Protein AF-A0A930PFD3-F1 (afdb_monomer_lite)

Structure (mmCIF, N/CA/C/O backbone):
data_AF-A0A930PFD3-F1
#
_entry.id   AF-A0A930PFD3-F1
#
loop_
_atom_site.group_PDB
_atom_site.id
_atom_site.type_symbol
_atom_site.label_atom_id
_atom_site.label_alt_id
_atom_site.label_comp_id
_atom_site.label_asym_id
_atom_site.label_entity_id
_atom_site.label_seq_id
_atom_site.pdbx_PDB_ins_code
_atom_site.Cartn_x
_atom_site.Cartn_y
_atom_site.Cartn_z
_atom_site.occupancy
_atom_site.B_iso_or_equiv
_atom_site.auth_seq_id
_atom_site.auth_comp_id
_atom_site.auth_asym_id
_atom_site.auth_atom_id
_atom_site.pdbx_PDB_model_num
ATOM 1 N N . ARG A 1 1 ? 18.994 -12.536 -0.254 1.00 56.03 1 ARG A N 1
ATOM 2 C CA . ARG A 1 1 ? 18.128 -11.451 -0.771 1.00 56.03 1 ARG A CA 1
ATOM 3 C C . ARG A 1 1 ? 16.702 -11.875 -0.467 1.00 56.03 1 ARG A C 1
ATOM 5 O O . ARG A 1 1 ? 16.389 -13.022 -0.749 1.00 56.03 1 ARG A O 1
ATOM 12 N N . ILE A 1 2 ? 15.925 -11.041 0.219 1.00 67.19 2 ILE A N 1
ATOM 13 C CA . ILE A 1 2 ? 14.511 -11.317 0.509 1.00 67.19 2 ILE A CA 1
ATOM 14 C C . ILE A 1 2 ? 13.720 -10.747 -0.670 1.00 67.19 2 ILE A C 1
ATOM 16 O O . ILE A 1 2 ? 14.022 -9.633 -1.100 1.00 67.19 2 ILE A O 1
ATOM 20 N N . ASN A 1 3 ? 12.799 -11.529 -1.232 1.00 76.75 3 ASN A N 1
ATOM 21 C CA . ASN A 1 3 ? 11.964 -11.080 -2.346 1.00 76.75 3 ASN A CA 1
ATOM 22 C C . ASN A 1 3 ? 10.972 -10.012 -1.868 1.00 76.75 3 ASN A C 1
ATOM 24 O O . ASN A 1 3 ? 10.605 -9.980 -0.691 1.00 76.75 3 ASN A O 1
ATOM 28 N N . ARG A 1 4 ? 10.551 -9.131 -2.779 1.00 86.31 4 ARG A N 1
ATOM 29 C CA . ARG A 1 4 ? 9.484 -8.167 -2.493 1.00 86.31 4 ARG A CA 1
ATOM 30 C C . ARG A 1 4 ? 8.173 -8.928 -2.260 1.00 86.31 4 ARG A C 1
ATOM 32 O O . ARG A 1 4 ? 7.917 -9.865 -3.015 1.00 86.31 4 ARG A O 1
ATOM 39 N N . PRO A 1 5 ? 7.389 -8.557 -1.234 1.00 91.62 5 PRO A N 1
ATOM 40 C CA . PRO A 1 5 ? 6.161 -9.259 -0.899 1.00 91.62 5 PRO A CA 1
ATOM 41 C C . PRO A 1 5 ? 5.143 -9.141 -2.030 1.00 91.62 5 PRO A C 1
ATOM 43 O O . PRO A 1 5 ? 4.918 -8.047 -2.564 1.00 91.62 5 PRO A O 1
ATOM 46 N N . ASP A 1 6 ? 4.506 -10.256 -2.366 1.00 92.81 6 ASP A N 1
ATOM 47 C CA . ASP A 1 6 ? 3.288 -10.236 -3.166 1.00 92.81 6 ASP A CA 1
ATOM 48 C C . ASP A 1 6 ? 2.069 -9.819 -2.313 1.00 92.81 6 ASP A C 1
ATOM 50 O O . ASP A 1 6 ? 2.193 -9.446 -1.144 1.00 92.81 6 ASP A O 1
ATOM 54 N N . ALA A 1 7 ? 0.870 -9.822 -2.899 1.00 94.69 7 ALA A N 1
ATOM 55 C CA . ALA A 1 7 ? -0.344 -9.441 -2.178 1.00 94.69 7 ALA A CA 1
ATOM 56 C C . ALA A 1 7 ? -0.661 -10.372 -0.986 1.00 94.69 7 ALA A C 1
ATOM 58 O O . ALA A 1 7 ? -1.170 -9.892 0.025 1.00 94.69 7 ALA A O 1
ATOM 59 N N . SER A 1 8 ? -0.350 -11.670 -1.086 1.00 95.44 8 SER A N 1
ATOM 60 C CA . SER A 1 8 ? -0.544 -12.636 0.002 1.00 95.44 8 SER A CA 1
ATOM 61 C C . SER A 1 8 ? 0.463 -12.389 1.120 1.00 95.44 8 SER A C 1
ATOM 63 O O . SER A 1 8 ? 0.071 -12.251 2.278 1.00 95.44 8 SER A O 1
ATOM 65 N N . ASP A 1 9 ? 1.741 -12.229 0.767 1.00 95.62 9 ASP A N 1
ATOM 66 C CA . ASP A 1 9 ? 2.796 -11.872 1.719 1.00 95.62 9 ASP A CA 1
ATOM 67 C C . ASP A 1 9 ? 2.458 -10.554 2.436 1.00 95.62 9 ASP A C 1
ATOM 69 O O . ASP A 1 9 ? 2.631 -10.416 3.646 1.00 95.62 9 ASP A O 1
ATOM 73 N N . ALA A 1 10 ? 1.937 -9.564 1.705 1.00 96.94 10 ALA A N 1
ATOM 74 C CA . ALA A 1 10 ? 1.524 -8.291 2.278 1.00 96.94 10 ALA A CA 1
ATOM 75 C C . ALA A 1 10 ? 0.361 -8.447 3.265 1.00 96.94 10 ALA A C 1
ATOM 77 O O . ALA A 1 10 ? 0.392 -7.810 4.317 1.00 96.94 10 ALA A O 1
ATOM 78 N N . THR A 1 11 ? -0.636 -9.291 2.968 1.00 97.56 11 THR A N 1
ATOM 79 C CA . THR A 1 11 ? -1.717 -9.619 3.913 1.00 97.56 11 THR A CA 1
ATOM 80 C C . THR A 1 11 ? -1.155 -10.168 5.223 1.00 97.56 11 THR A C 1
ATOM 82 O O . THR A 1 11 ? -1.539 -9.687 6.291 1.00 97.56 11 THR A O 1
ATOM 85 N N . GLU A 1 12 ? -0.209 -11.107 5.157 1.00 96.81 12 GLU A N 1
ATOM 86 C CA . GLU A 1 12 ? 0.447 -11.657 6.349 1.00 96.81 12 GLU A CA 1
ATOM 87 C C . GLU A 1 12 ? 1.214 -10.576 7.121 1.00 96.81 12 GLU A C 1
ATOM 89 O O . GLU A 1 12 ? 1.058 -10.447 8.335 1.00 96.81 12 GLU A O 1
ATOM 94 N N . ILE A 1 13 ? 1.990 -9.741 6.420 1.00 96.69 13 ILE A N 1
ATOM 95 C CA . ILE A 1 13 ? 2.777 -8.667 7.040 1.00 96.69 13 ILE A CA 1
ATOM 96 C C . ILE A 1 13 ? 1.873 -7.625 7.708 1.00 96.69 13 ILE A C 1
ATOM 98 O O . ILE A 1 13 ? 2.186 -7.180 8.811 1.00 96.69 13 ILE A O 1
ATOM 102 N N . PHE A 1 14 ? 0.758 -7.230 7.088 1.00 97.75 14 PHE A N 1
ATOM 103 C CA . PHE A 1 14 ? -0.218 -6.335 7.718 1.00 97.75 14 PHE A CA 1
ATOM 104 C C . PHE A 1 14 ? -0.770 -6.936 9.018 1.00 97.75 14 PHE A C 1
ATOM 106 O O . PHE A 1 14 ? -0.865 -6.220 10.016 1.00 97.75 14 PHE A O 1
ATOM 113 N N . GLY A 1 15 ? -1.060 -8.241 9.032 1.00 96.31 15 GLY A N 1
ATOM 114 C CA . GLY A 1 15 ? -1.538 -8.963 10.216 1.00 96.31 15 GLY A CA 1
ATOM 115 C C . GLY A 1 15 ? -0.555 -8.967 11.393 1.00 96.31 15 GLY A C 1
ATOM 116 O O . GLY A 1 15 ? -0.979 -9.060 12.539 1.00 96.31 15 GLY A O 1
ATOM 117 N N . LEU A 1 16 ? 0.747 -8.776 11.147 1.00 95.62 16 LEU A N 1
ATOM 118 C CA . LEU A 1 16 ? 1.744 -8.617 12.217 1.00 95.62 16 LEU A CA 1
ATOM 119 C C . LEU A 1 16 ? 1.629 -7.278 12.965 1.00 95.62 16 LEU A C 1
ATOM 121 O O . LEU A 1 16 ? 2.183 -7.142 14.054 1.00 95.62 16 LEU A O 1
ATOM 125 N N . TYR A 1 17 ? 0.971 -6.275 12.373 1.00 95.31 17 TYR A N 1
ATOM 126 C CA . TYR A 1 17 ? 0.872 -4.919 12.929 1.00 95.31 17 TYR A CA 1
ATOM 127 C C . TYR A 1 17 ? -0.557 -4.472 13.247 1.00 95.31 17 TYR A C 1
ATOM 129 O O . TYR A 1 17 ? -0.718 -3.486 13.977 1.00 95.31 17 TYR A O 1
ATOM 137 N N . LEU A 1 18 ? -1.552 -5.131 12.646 1.00 93.31 18 LEU A N 1
ATOM 138 C CA . LEU A 1 18 ? -2.983 -4.900 12.811 1.00 93.31 18 LEU A CA 1
ATOM 139 C C . LEU A 1 18 ? -3.599 -6.071 13.589 1.00 93.31 18 LEU A C 1
ATOM 141 O O . LEU A 1 18 ? -4.191 -6.978 13.010 1.00 93.31 18 LEU A O 1
ATOM 145 N N . THR A 1 19 ? -3.389 -6.047 14.899 1.00 92.06 19 THR A N 1
ATOM 146 C CA . THR A 1 19 ? -3.772 -7.072 15.876 1.00 92.06 19 THR A CA 1
ATOM 147 C C . THR A 1 19 ? -5.077 -6.719 16.605 1.00 92.06 19 THR A C 1
ATOM 149 O O . THR A 1 19 ? -5.568 -5.593 16.512 1.00 92.06 19 THR A O 1
ATOM 152 N N . ASP A 1 20 ? -5.659 -7.693 17.307 1.00 84.81 20 ASP A N 1
ATOM 153 C CA . ASP A 1 20 ? -6.945 -7.596 18.021 1.00 84.81 20 ASP A CA 1
ATOM 154 C C . ASP A 1 20 ? -6.913 -6.696 19.271 1.00 84.81 20 ASP A C 1
ATOM 156 O O . ASP A 1 20 ? -7.960 -6.272 19.759 1.00 84.81 20 ASP A O 1
ATOM 160 N N . ASP A 1 21 ? -5.723 -6.359 19.766 1.00 87.19 21 ASP A N 1
ATOM 161 C CA . ASP A 1 21 ? -5.496 -5.396 20.846 1.00 87.19 21 ASP A CA 1
ATOM 162 C C . ASP A 1 21 ? -5.579 -3.929 20.387 1.00 87.19 21 ASP A C 1
ATOM 164 O O . ASP A 1 21 ? -5.603 -3.017 21.221 1.00 87.19 21 ASP A O 1
ATOM 168 N N . LEU A 1 22 ? -5.633 -3.671 19.075 1.00 88.94 22 LEU A N 1
ATOM 169 C CA . LEU A 1 22 ? -5.818 -2.319 18.561 1.00 88.94 22 LEU A CA 1
ATOM 170 C C . LEU A 1 22 ? -7.260 -1.847 18.753 1.00 88.94 22 LEU A C 1
ATOM 172 O O . LEU A 1 22 ? -8.197 -2.582 18.445 1.00 88.94 22 LEU A O 1
ATOM 176 N N . PRO A 1 23 ? -7.464 -0.585 19.172 1.00 92.88 23 PRO A N 1
ATOM 177 C CA . PRO A 1 23 ? -8.799 -0.015 19.255 1.00 92.88 23 PRO A CA 1
ATOM 178 C C . PRO A 1 23 ? -9.367 0.144 17.842 1.00 92.88 23 PRO A C 1
ATOM 180 O O . PRO A 1 23 ? -8.974 1.055 17.110 1.00 92.88 23 PRO A O 1
ATOM 183 N N . LEU A 1 24 ? -10.262 -0.765 17.456 1.00 93.81 24 LEU A N 1
ATOM 184 C CA . LEU A 1 24 ? -11.048 -0.691 16.228 1.00 93.81 24 LEU A CA 1
ATOM 185 C C . LEU A 1 24 ? -12.307 0.128 16.470 1.00 93.81 24 LEU A C 1
ATOM 187 O O . LEU A 1 24 ? -12.924 0.018 17.528 1.00 93.81 24 LEU A O 1
ATOM 191 N N . ASP A 1 25 ? -12.717 0.879 15.454 1.00 93.44 25 ASP A N 1
ATOM 192 C CA . ASP A 1 25 ? -13.975 1.607 15.519 1.00 93.44 25 ASP A CA 1
ATOM 193 C C . ASP A 1 25 ? -15.180 0.652 15.697 1.00 93.44 25 ASP A C 1
ATOM 195 O O . ASP A 1 25 ? -15.329 -0.304 14.921 1.00 93.44 25 ASP A O 1
ATOM 199 N N . PRO A 1 26 ? -16.072 0.887 16.681 1.00 91.81 26 PRO A N 1
ATOM 200 C CA . PRO A 1 26 ? -17.210 0.009 16.943 1.00 91.81 26 PRO A CA 1
ATOM 201 C C . PRO A 1 26 ? -18.169 -0.156 15.758 1.00 91.81 26 PRO A C 1
ATOM 203 O O . PRO A 1 26 ? -18.800 -1.208 15.635 1.00 91.81 26 PRO A O 1
ATOM 206 N N . HIS A 1 27 ? -18.290 0.839 14.872 1.00 91.69 27 HIS A N 1
ATOM 207 C CA . HIS A 1 27 ? -19.135 0.735 13.682 1.00 91.69 27 HIS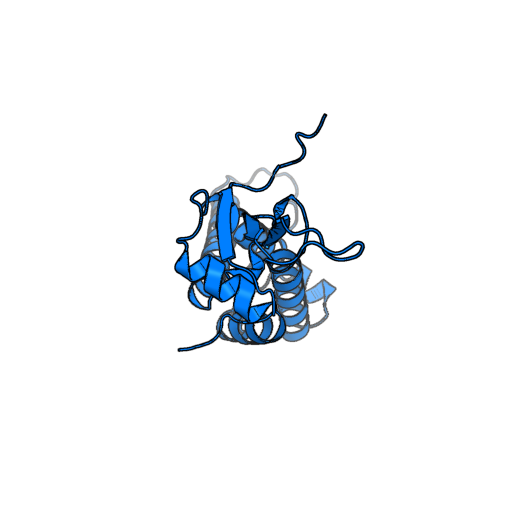 A CA 1
ATOM 208 C C . HIS A 1 27 ? -18.528 -0.193 12.629 1.00 91.69 27 HIS A C 1
ATOM 210 O O . HIS A 1 27 ? -19.264 -0.942 11.982 1.00 91.69 27 HIS A O 1
ATOM 216 N N . GLU A 1 28 ? -17.202 -0.195 12.482 1.00 93.88 28 GLU A N 1
ATOM 217 C CA . GLU A 1 28 ? -16.503 -1.166 11.633 1.00 93.88 28 GLU A CA 1
ATOM 218 C C . GLU A 1 28 ? -16.688 -2.584 12.194 1.00 93.88 28 GLU A C 1
ATOM 220 O O . GLU A 1 28 ? -17.068 -3.498 11.457 1.00 93.88 28 GLU A O 1
ATOM 225 N N . VAL A 1 29 ? -16.555 -2.755 13.516 1.00 94.50 29 VAL A N 1
ATOM 226 C CA . VAL A 1 29 ? -16.797 -4.051 14.172 1.00 94.50 29 VAL A CA 1
ATOM 227 C C . VAL A 1 29 ? -18.237 -4.521 13.994 1.00 94.50 29 VAL A C 1
ATOM 229 O O . VAL A 1 29 ? -18.467 -5.676 13.640 1.00 94.50 29 VAL A O 1
ATOM 232 N N . ALA A 1 30 ? -19.221 -3.637 14.165 1.00 94.31 30 ALA A N 1
ATOM 233 C CA . ALA A 1 30 ? -20.629 -3.972 13.965 1.00 94.31 30 ALA A CA 1
ATOM 234 C C . ALA A 1 30 ? -20.941 -4.378 12.513 1.00 94.31 30 ALA A C 1
ATOM 236 O O . ALA A 1 30 ? -21.744 -5.283 12.285 1.00 94.31 30 ALA A O 1
ATOM 237 N N . LYS A 1 31 ? -20.290 -3.744 11.531 1.00 94.88 31 LYS A N 1
ATOM 238 C CA . LYS A 1 31 ? -20.447 -4.052 10.101 1.00 94.88 31 LYS A CA 1
ATOM 239 C C . LYS A 1 31 ? -19.911 -5.437 9.731 1.00 94.88 31 LYS A C 1
ATOM 241 O O . LYS A 1 31 ? -20.472 -6.083 8.847 1.00 94.88 31 LYS A O 1
ATOM 246 N N . HIS A 1 32 ? -18.838 -5.883 10.382 1.00 95.38 32 HIS A N 1
ATOM 247 C CA . HIS A 1 32 ? -18.158 -7.142 10.063 1.00 95.38 32 HIS A CA 1
ATOM 248 C C . HIS A 1 32 ? -18.444 -8.281 11.061 1.00 95.38 32 HIS A C 1
ATOM 250 O O . HIS A 1 32 ? -18.158 -9.439 10.767 1.00 95.38 32 HIS A O 1
ATOM 256 N N . GLY A 1 33 ? -19.057 -7.981 12.207 1.00 95.31 33 GLY A N 1
ATOM 257 C CA . GLY A 1 33 ? -19.555 -8.941 13.197 1.00 95.31 33 GLY A CA 1
ATOM 258 C C . GLY A 1 33 ? -18.548 -9.361 14.275 1.00 95.31 33 GLY A C 1
ATOM 259 O O . GLY A 1 33 ? -18.965 -9.822 15.336 1.00 95.31 33 GLY A O 1
ATOM 260 N N . SER A 1 34 ? -17.244 -9.195 14.047 1.00 95.31 34 SER A N 1
ATOM 261 C CA . SER A 1 34 ? -16.189 -9.437 15.042 1.00 95.31 34 SER A CA 1
ATOM 262 C C . SER A 1 34 ? -14.936 -8.608 14.748 1.00 95.31 34 SER A C 1
ATOM 264 O O . SER A 1 34 ? -14.744 -8.154 13.618 1.00 95.31 34 SER A O 1
ATOM 266 N N . ALA A 1 35 ? -14.065 -8.425 15.747 1.00 94.19 35 ALA A N 1
ATOM 267 C CA . ALA A 1 35 ? -12.789 -7.725 15.570 1.00 94.19 35 ALA A CA 1
ATOM 268 C C . ALA A 1 35 ? -11.912 -8.406 14.503 1.00 94.19 35 ALA A C 1
ATOM 270 O O . ALA A 1 35 ? -11.466 -7.745 13.570 1.00 94.19 3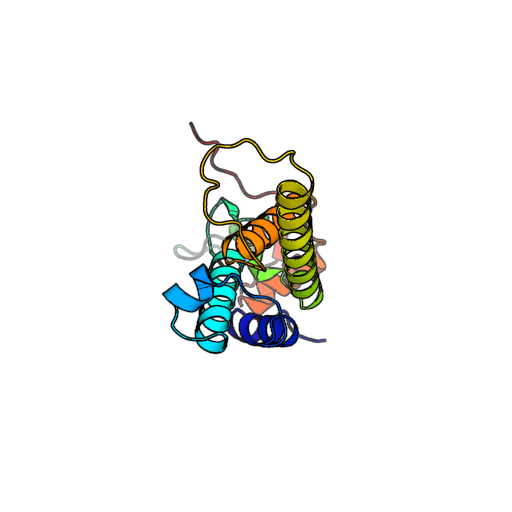5 ALA A O 1
ATOM 271 N N . ASP A 1 36 ? -11.778 -9.734 14.559 1.00 95.44 36 ASP A N 1
ATOM 272 C CA . ASP A 1 36 ? -11.010 -10.517 13.581 1.00 95.44 36 ASP A CA 1
ATOM 273 C C . ASP A 1 36 ? -11.534 -10.348 12.149 1.00 95.44 36 ASP A C 1
ATOM 275 O O . ASP A 1 36 ? -10.762 -10.119 11.217 1.00 95.44 36 ASP A O 1
ATOM 279 N N . ALA A 1 37 ? -12.859 -10.422 11.961 1.00 96.50 37 ALA A N 1
ATOM 280 C CA . ALA A 1 37 ? -13.477 -10.237 10.649 1.00 96.50 37 ALA A CA 1
ATOM 281 C C . ALA A 1 37 ? -13.281 -8.806 10.127 1.00 96.50 37 ALA A C 1
ATOM 283 O O . ALA A 1 37 ? -13.107 -8.596 8.925 1.00 96.50 37 ALA A O 1
ATOM 284 N N . THR A 1 38 ? -13.271 -7.829 11.035 1.00 96.69 38 THR A N 1
ATOM 285 C CA . THR A 1 38 ? -13.015 -6.419 10.722 1.00 96.69 38 THR A CA 1
ATOM 286 C C . THR A 1 38 ? -11.574 -6.214 10.280 1.00 96.69 38 THR A C 1
ATOM 288 O O . THR A 1 38 ? -11.342 -5.652 9.213 1.00 96.69 38 THR A O 1
ATOM 291 N N . LEU A 1 39 ? -10.605 -6.729 11.042 1.00 96.88 39 LEU A N 1
ATOM 292 C CA . LEU A 1 39 ? -9.185 -6.679 10.698 1.00 96.88 39 LEU A CA 1
ATOM 293 C C . LEU A 1 39 ? -8.922 -7.338 9.346 1.00 96.88 39 LEU A C 1
ATOM 295 O O . LEU A 1 39 ? -8.295 -6.727 8.483 1.00 96.88 39 LEU A O 1
ATOM 299 N N . ALA A 1 40 ? -9.461 -8.537 9.115 1.00 97.44 40 ALA A N 1
ATOM 300 C CA . ALA A 1 40 ? -9.326 -9.226 7.836 1.00 97.44 40 ALA A CA 1
ATOM 301 C C . ALA A 1 40 ? -9.882 -8.390 6.668 1.00 97.44 40 ALA A C 1
ATOM 303 O O . ALA A 1 40 ? -9.230 -8.268 5.628 1.00 97.44 40 ALA A O 1
ATOM 304 N N . ALA A 1 41 ? -11.052 -7.767 6.841 1.00 98.00 41 ALA A N 1
ATOM 305 C CA . ALA A 1 41 ? -11.652 -6.905 5.825 1.00 98.00 41 ALA A CA 1
ATOM 306 C C . ALA A 1 41 ? -10.834 -5.625 5.577 1.00 98.00 41 ALA A C 1
ATOM 308 O O . ALA A 1 41 ? -10.605 -5.250 4.427 1.00 98.00 41 ALA A O 1
ATOM 309 N N . MET A 1 42 ? -10.349 -4.984 6.640 1.00 97.94 42 MET A N 1
ATOM 310 C CA . MET A 1 42 ? -9.505 -3.788 6.578 1.00 97.94 42 MET A CA 1
ATOM 311 C C . MET A 1 42 ? -8.172 -4.066 5.875 1.00 97.94 42 MET A C 1
ATOM 313 O O . MET A 1 42 ? -7.774 -3.314 4.984 1.00 97.94 42 MET A O 1
ATOM 317 N N . ILE A 1 43 ? -7.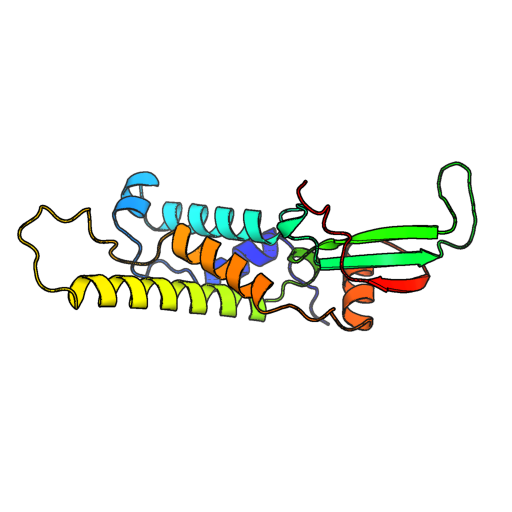506 -5.170 6.229 1.00 98.25 43 ILE A N 1
ATOM 318 C CA . ILE A 1 43 ? -6.263 -5.620 5.591 1.00 98.25 43 ILE A CA 1
ATOM 319 C C . ILE A 1 43 ? -6.513 -5.923 4.115 1.00 98.25 43 ILE A C 1
ATOM 321 O O . ILE A 1 43 ? -5.762 -5.459 3.259 1.00 98.25 43 ILE A O 1
ATOM 325 N N . SER A 1 44 ? -7.587 -6.652 3.804 1.00 98.31 44 SER A N 1
ATOM 326 C CA . SER A 1 44 ? -7.960 -6.963 2.423 1.00 98.31 44 SER A CA 1
ATOM 327 C C . SER A 1 44 ? -8.167 -5.692 1.594 1.00 98.31 44 SER A C 1
ATOM 329 O O . SER A 1 44 ? -7.628 -5.591 0.493 1.00 98.31 44 SER A O 1
ATOM 331 N N . ALA A 1 45 ? -8.864 -4.689 2.137 1.00 98.31 45 ALA A N 1
ATOM 332 C CA . ALA A 1 45 ? -9.075 -3.410 1.465 1.00 98.31 45 ALA A CA 1
ATOM 333 C C . ALA A 1 45 ? -7.760 -2.644 1.234 1.00 98.31 45 ALA A C 1
ATOM 335 O O . ALA A 1 45 ? -7.520 -2.151 0.129 1.00 98.31 45 ALA A O 1
ATOM 336 N N . ALA A 1 46 ? -6.883 -2.585 2.242 1.00 98.00 46 ALA A N 1
ATOM 337 C CA . ALA A 1 46 ? -5.583 -1.926 2.132 1.00 98.00 46 ALA A CA 1
ATOM 338 C C . ALA A 1 46 ? -4.676 -2.612 1.097 1.00 98.00 46 ALA A C 1
ATOM 340 O O . ALA A 1 46 ? -4.091 -1.935 0.253 1.00 98.00 46 ALA A O 1
ATOM 341 N N . VAL A 1 47 ? -4.599 -3.948 1.106 1.00 98.25 47 VAL A N 1
ATOM 342 C CA . VAL A 1 47 ? -3.825 -4.733 0.128 1.00 98.25 47 VAL A CA 1
ATOM 343 C C . VAL A 1 47 ? -4.397 -4.573 -1.279 1.00 98.25 47 VAL A C 1
ATOM 345 O O . VAL A 1 47 ? -3.640 -4.345 -2.224 1.00 98.25 47 VAL A O 1
ATOM 348 N N . ALA A 1 48 ? -5.723 -4.618 -1.430 1.00 98.12 48 ALA A N 1
ATOM 349 C CA . ALA A 1 48 ? -6.375 -4.404 -2.717 1.00 98.12 48 ALA A CA 1
ATOM 350 C C . ALA A 1 48 ? -6.032 -3.026 -3.297 1.00 98.12 48 ALA A C 1
ATOM 352 O O . ALA A 1 48 ? -5.671 -2.935 -4.469 1.00 98.12 48 ALA A O 1
ATOM 353 N N . GLN A 1 49 ? -6.075 -1.964 -2.485 1.00 97.25 49 GLN A N 1
ATOM 354 C CA . GLN A 1 49 ? -5.666 -0.631 -2.925 1.00 97.25 49 GLN A CA 1
ATOM 355 C C . GLN A 1 49 ? -4.166 -0.564 -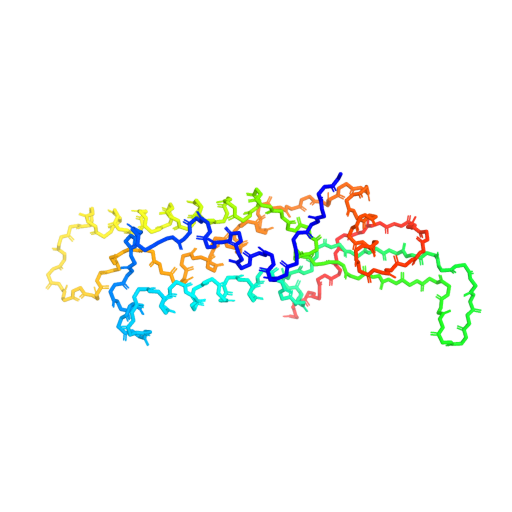3.223 1.00 97.25 49 GLN A C 1
ATOM 357 O O . GLN A 1 49 ? -3.782 0.030 -4.225 1.00 97.25 49 GLN A O 1
ATOM 362 N N . LEU A 1 50 ? -3.319 -1.172 -2.392 1.00 96.00 50 LEU A N 1
ATOM 363 C CA . LEU A 1 50 ? -1.861 -1.116 -2.515 1.00 96.00 50 LEU A CA 1
ATOM 364 C C . LEU A 1 50 ? -1.351 -1.768 -3.813 1.00 96.00 50 LEU A C 1
ATOM 366 O O . LEU A 1 50 ? -0.444 -1.243 -4.461 1.00 96.00 50 LEU A O 1
ATOM 370 N N . TYR A 1 51 ? -1.970 -2.879 -4.220 1.00 96.31 51 TYR A N 1
ATOM 371 C CA . TYR A 1 51 ? -1.582 -3.660 -5.402 1.00 96.31 51 TYR A CA 1
ATOM 372 C C . TYR A 1 51 ? -2.458 -3.402 -6.640 1.00 96.31 51 TYR A C 1
ATOM 374 O O . TYR A 1 51 ? -2.244 -4.026 -7.684 1.00 96.31 51 TYR A O 1
ATOM 382 N N . ALA A 1 52 ? -3.423 -2.477 -6.569 1.00 96.38 52 ALA A N 1
ATOM 383 C CA . ALA A 1 52 ? -4.281 -2.156 -7.706 1.00 96.38 52 ALA A CA 1
ATOM 384 C C . ALA A 1 52 ? -3.459 -1.662 -8.911 1.00 96.38 52 ALA A C 1
ATOM 386 O O . ALA A 1 52 ? -2.574 -0.814 -8.783 1.00 96.38 52 ALA A O 1
ATOM 387 N N . ARG A 1 53 ? -3.783 -2.167 -10.106 1.00 94.56 53 ARG A N 1
ATOM 388 C CA . ARG A 1 53 ? -3.133 -1.799 -11.376 1.00 94.56 53 ARG A CA 1
ATOM 389 C C . ARG A 1 53 ? -3.870 -0.646 -12.062 1.00 94.56 53 ARG A C 1
ATOM 391 O O . ARG A 1 53 ? -4.344 -0.768 -13.186 1.00 94.56 53 ARG A O 1
ATOM 398 N N . THR A 1 54 ? -4.017 0.467 -11.351 1.00 93.69 54 THR A N 1
ATOM 399 C CA . THR A 1 54 ? -4.723 1.674 -11.814 1.00 93.69 54 THR A CA 1
ATOM 400 C C . THR A 1 54 ? -3.743 2.790 -12.162 1.00 93.69 54 THR A C 1
ATOM 402 O O . THR A 1 54 ? -2.585 2.756 -11.752 1.00 93.69 54 THR A O 1
ATOM 405 N N . SER A 1 55 ? -4.201 3.816 -12.884 1.00 90.50 55 SER A N 1
ATOM 406 C CA . SER A 1 55 ? -3.385 5.002 -13.185 1.00 90.50 55 SER A CA 1
ATOM 407 C C . SER A 1 55 ? -2.886 5.717 -11.925 1.00 90.50 55 SER A C 1
ATOM 409 O O . SER A 1 55 ? -1.744 6.158 -11.898 1.00 90.50 55 SER A O 1
ATOM 411 N N . ALA A 1 56 ? -3.698 5.768 -10.863 1.00 88.94 56 ALA A N 1
ATOM 412 C CA . ALA A 1 56 ? -3.312 6.343 -9.570 1.00 88.94 56 ALA A CA 1
ATOM 413 C C . ALA A 1 56 ? -2.146 5.593 -8.899 1.00 88.94 56 ALA A C 1
ATOM 415 O O . ALA A 1 56 ? -1.382 6.184 -8.139 1.00 88.94 56 ALA A O 1
ATOM 416 N N . ASN A 1 57 ? -1.995 4.304 -9.207 1.00 92.69 57 ASN A N 1
ATOM 417 C CA . ASN A 1 57 ? -0.938 3.454 -8.676 1.00 92.69 57 ASN A CA 1
ATOM 418 C C . ASN A 1 57 ? 0.216 3.247 -9.660 1.00 92.69 57 ASN A C 1
ATOM 420 O O . ASN A 1 57 ? 1.175 2.556 -9.317 1.00 92.69 57 ASN A O 1
ATOM 424 N N . ALA A 1 58 ? 0.142 3.782 -10.879 1.00 93.62 58 ALA A N 1
ATOM 425 C CA . ALA A 1 58 ? 1.258 3.721 -11.807 1.00 93.62 58 ALA A CA 1
ATOM 426 C C . ALA A 1 58 ? 2.427 4.523 -11.219 1.00 93.62 58 ALA A C 1
ATOM 428 O O . ALA A 1 58 ? 2.231 5.620 -10.694 1.00 93.62 58 ALA A O 1
ATOM 429 N N . TYR A 1 59 ? 3.642 3.980 -11.294 1.00 93.19 59 TYR A N 1
ATOM 430 C CA . TYR A 1 59 ? 4.811 4.602 -10.672 1.00 93.19 59 TYR A CA 1
ATOM 431 C C . TYR A 1 59 ? 5.975 4.806 -11.637 1.00 93.19 59 TYR A C 1
ATOM 433 O O . TYR A 1 59 ? 6.597 5.866 -11.620 1.00 93.19 59 TYR A O 1
ATOM 441 N N . VAL A 1 60 ? 6.242 3.838 -12.516 1.00 95.00 60 VAL A N 1
ATOM 442 C CA . VAL A 1 60 ? 7.338 3.923 -13.491 1.00 95.00 60 VAL A CA 1
ATOM 443 C C . VAL A 1 60 ? 6.878 3.365 -14.827 1.00 95.00 60 VAL A C 1
ATOM 445 O O . VAL A 1 60 ? 6.305 2.281 -14.865 1.00 95.00 60 VAL A O 1
ATOM 448 N N . ALA A 1 61 ? 7.171 4.066 -15.918 1.00 95.31 61 ALA A N 1
ATOM 449 C CA . ALA A 1 61 ? 7.159 3.498 -17.261 1.00 95.31 61 ALA A CA 1
ATOM 450 C C . ALA A 1 61 ? 8.600 3.159 -17.662 1.00 95.31 61 ALA A C 1
ATOM 452 O O . ALA A 1 61 ? 9.474 4.027 -17.675 1.00 95.31 61 ALA A O 1
ATOM 453 N N . ALA A 1 62 ? 8.867 1.883 -17.931 1.00 95.75 62 ALA A N 1
ATOM 454 C CA . ALA A 1 62 ? 10.171 1.391 -18.352 1.00 95.75 62 ALA A CA 1
ATOM 455 C C . ALA A 1 62 ? 10.139 1.047 -19.842 1.00 95.75 62 ALA A C 1
ATOM 457 O O . ALA A 1 62 ? 9.384 0.176 -20.270 1.00 95.75 62 ALA A O 1
ATOM 458 N N . THR A 1 63 ? 10.993 1.691 -20.633 1.00 94.88 63 THR A N 1
ATOM 459 C CA . THR A 1 63 ? 11.191 1.330 -22.040 1.00 94.88 63 THR A CA 1
ATOM 460 C C . THR A 1 63 ? 12.247 0.239 -22.133 1.00 94.88 63 THR A C 1
ATOM 462 O O . THR A 1 63 ? 13.397 0.432 -21.727 1.00 94.88 63 THR A O 1
ATOM 465 N N . LEU A 1 64 ? 11.864 -0.907 -22.683 1.00 93.50 64 LEU A N 1
ATOM 466 C CA . LEU A 1 64 ? 12.676 -2.110 -22.779 1.00 93.50 64 LEU A CA 1
ATOM 467 C C . LEU A 1 64 ? 13.025 -2.412 -24.238 1.00 93.50 64 LEU A C 1
ATOM 469 O O . LEU A 1 64 ? 12.157 -2.376 -25.107 1.00 93.50 64 LEU A O 1
ATOM 473 N N . ASP A 1 65 ? 14.281 -2.775 -24.492 1.00 92.81 65 ASP A N 1
ATOM 474 C CA . ASP A 1 65 ? 14.712 -3.402 -25.743 1.00 92.81 65 ASP A CA 1
ATOM 475 C C . ASP A 1 65 ? 14.653 -4.928 -25.592 1.00 92.81 65 ASP A C 1
ATOM 477 O O . ASP A 1 65 ? 15.448 -5.529 -24.859 1.00 92.81 65 ASP A O 1
ATOM 481 N N . GLN A 1 66 ? 13.699 -5.546 -26.288 1.00 86.50 66 GLN A N 1
ATOM 482 C CA . GLN A 1 66 ? 13.503 -6.997 -26.385 1.00 86.50 66 GLN A CA 1
ATOM 483 C C . GLN A 1 66 ? 14.444 -7.644 -27.418 1.00 86.50 66 GLN A C 1
ATOM 485 O O . GLN A 1 66 ? 14.479 -8.866 -27.577 1.00 86.50 66 GLN A O 1
ATOM 490 N N . GLY A 1 67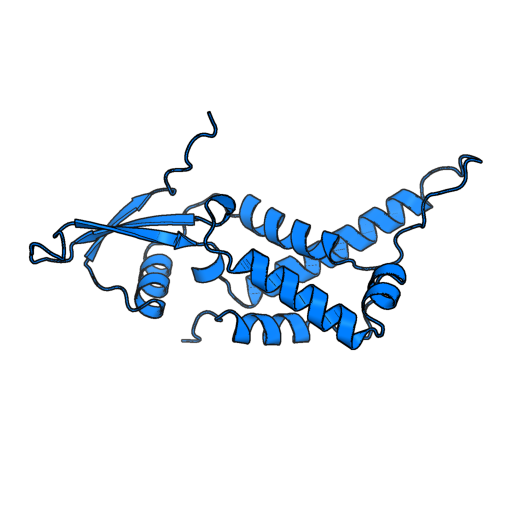 ? 15.238 -6.838 -28.130 1.00 83.88 67 GLY A N 1
ATOM 491 C CA . GLY A 1 67 ? 16.218 -7.278 -29.112 1.00 83.88 67 GLY A CA 1
ATOM 492 C C . GLY A 1 67 ? 15.607 -7.530 -30.488 1.00 83.88 67 GLY A C 1
ATOM 493 O O . GLY A 1 67 ? 15.795 -6.726 -31.406 1.00 83.88 67 GLY A O 1
ATOM 494 N N . ILE A 1 68 ? 14.919 -8.662 -30.661 1.00 75.81 68 ILE A N 1
ATOM 495 C CA . ILE A 1 68 ? 14.404 -9.090 -31.971 1.00 75.81 68 ILE A CA 1
ATOM 496 C C . ILE A 1 68 ? 12.997 -8.541 -32.181 1.00 75.81 68 ILE A C 1
ATOM 498 O O . ILE A 1 68 ? 12.092 -8.815 -31.403 1.00 75.81 68 ILE A O 1
ATOM 502 N N . ASN A 1 69 ? 12.817 -7.806 -33.277 1.00 77.81 69 ASN A N 1
ATOM 503 C CA . ASN A 1 69 ? 11.504 -7.348 -33.705 1.00 77.81 69 ASN A CA 1
ATOM 504 C C . ASN A 1 69 ? 10.743 -8.504 -34.369 1.00 77.81 69 ASN A C 1
ATOM 506 O O . ASN A 1 69 ? 11.232 -9.077 -35.345 1.00 77.81 69 ASN A O 1
ATOM 510 N N . THR A 1 70 ? 9.554 -8.829 -33.876 1.00 74.81 70 THR A N 1
ATOM 511 C CA . THR A 1 70 ? 8.644 -9.797 -34.505 1.00 74.81 70 THR A CA 1
ATOM 512 C C . THR A 1 70 ? 7.254 -9.182 -34.644 1.00 74.81 70 THR A C 1
ATOM 514 O O . THR A 1 70 ? 6.956 -8.189 -33.985 1.00 74.81 70 THR A O 1
ATOM 517 N N . ALA A 1 71 ? 6.400 -9.752 -35.500 1.00 75.12 71 ALA A N 1
ATOM 518 C CA . ALA A 1 71 ? 5.038 -9.245 -35.699 1.00 75.12 71 ALA A CA 1
ATOM 519 C C . ALA A 1 71 ? 4.226 -9.186 -34.388 1.00 75.12 71 ALA A C 1
ATOM 521 O O . ALA A 1 71 ? 3.419 -8.276 -34.222 1.00 75.12 71 ALA A O 1
ATOM 522 N N . ASP A 1 72 ? 4.505 -10.103 -33.454 1.00 76.94 72 ASP A N 1
ATOM 523 C CA . ASP A 1 72 ? 3.805 -10.231 -32.170 1.00 76.94 72 ASP A CA 1
ATOM 524 C C . ASP A 1 72 ? 4.594 -9.652 -30.978 1.00 76.94 72 ASP A C 1
ATOM 526 O O . ASP A 1 72 ? 4.073 -9.577 -29.868 1.00 76.94 72 ASP A O 1
ATOM 530 N N . ASN A 1 73 ? 5.857 -9.258 -31.180 1.00 70.25 73 ASN A N 1
ATOM 531 C CA . ASN A 1 73 ? 6.725 -8.716 -30.132 1.00 70.25 73 ASN A CA 1
ATOM 532 C C . ASN A 1 73 ? 7.580 -7.577 -30.706 1.00 70.25 73 ASN A C 1
ATOM 534 O O . ASN A 1 73 ? 8.620 -7.851 -31.327 1.00 70.25 73 ASN A O 1
ATOM 538 N N . PRO A 1 74 ? 7.134 -6.315 -30.567 1.00 78.12 74 PRO A N 1
ATOM 539 C CA . PRO A 1 74 ? 7.900 -5.176 -31.031 1.00 78.12 74 PRO A CA 1
ATOM 540 C C . PRO A 1 74 ? 9.229 -5.110 -30.283 1.00 78.12 74 PRO A C 1
ATOM 542 O O . PRO A 1 74 ? 9.310 -5.357 -29.083 1.00 78.12 74 PRO A O 1
ATOM 545 N N . ARG A 1 75 ? 10.294 -4.731 -30.995 1.00 83.69 75 ARG A N 1
ATOM 546 C CA . ARG A 1 75 ? 11.629 -4.607 -30.390 1.00 83.69 75 ARG A CA 1
ATOM 547 C C . ARG A 1 75 ? 11.628 -3.706 -29.150 1.00 83.69 75 ARG A C 1
ATOM 549 O O . ARG A 1 75 ? 12.339 -3.994 -28.193 1.00 83.69 75 ARG A O 1
ATOM 556 N N . LEU A 1 76 ? 10.882 -2.606 -29.205 1.00 89.00 76 LEU A N 1
ATOM 557 C CA . LEU A 1 76 ? 10.714 -1.697 -28.081 1.00 89.00 76 LEU A CA 1
ATOM 558 C C . LEU A 1 76 ? 9.364 -1.967 -27.431 1.00 89.00 76 LEU A C 1
ATOM 560 O O . LEU A 1 76 ? 8.335 -1.905 -28.102 1.00 89.00 76 LEU A O 1
ATOM 564 N N . HIS A 1 77 ? 9.393 -2.241 -26.133 1.00 88.62 77 HIS A N 1
ATOM 565 C CA . HIS A 1 77 ? 8.209 -2.478 -25.317 1.00 88.62 77 HIS A CA 1
ATOM 566 C C . HIS A 1 77 ? 8.218 -1.521 -24.133 1.00 88.62 77 HIS A C 1
ATOM 568 O O . HIS A 1 77 ? 9.242 -1.377 -23.468 1.00 88.62 77 HIS A O 1
ATOM 574 N N . GLU A 1 78 ? 7.095 -0.863 -23.874 1.00 91.69 78 GLU A N 1
ATOM 575 C CA . GLU A 1 78 ? 6.926 -0.052 -22.673 1.00 91.69 78 GLU A CA 1
ATOM 576 C C . GLU A 1 78 ? 6.182 -0.864 -21.619 1.00 91.69 78 GLU A C 1
ATOM 578 O O . GLU A 1 78 ? 5.080 -1.356 -21.856 1.00 91.69 78 GLU A O 1
ATOM 583 N N . GLU A 1 79 ? 6.787 -0.985 -20.444 1.00 93.94 79 GLU A N 1
ATOM 584 C CA . GLU A 1 79 ? 6.196 -1.673 -19.312 1.00 93.94 79 GLU A CA 1
ATOM 585 C C . GLU A 1 79 ? 5.882 -0.686 -18.191 1.00 93.94 79 GLU A C 1
ATOM 587 O O . GLU A 1 79 ? 6.769 0.003 -17.688 1.00 93.94 79 GLU A O 1
ATOM 592 N N . THR A 1 80 ? 4.622 -0.653 -17.754 1.00 95.44 80 THR A N 1
ATOM 593 C CA . THR A 1 80 ? 4.230 0.122 -16.572 1.00 95.44 80 THR A CA 1
ATOM 594 C C . THR A 1 80 ? 4.394 -0.724 -15.313 1.00 95.44 80 THR A C 1
ATOM 596 O O . THR A 1 80 ? 3.787 -1.787 -15.172 1.00 95.44 80 THR A O 1
ATOM 599 N N . LEU A 1 81 ? 5.194 -0.229 -14.374 1.00 95.12 81 LEU A N 1
ATOM 600 C CA . LEU A 1 81 ? 5.299 -0.732 -13.012 1.00 95.12 81 LEU A CA 1
ATOM 601 C C . LEU A 1 81 ? 4.464 0.136 -12.074 1.00 95.12 81 LEU A C 1
ATOM 603 O O . LEU A 1 81 ? 4.362 1.357 -12.231 1.00 95.12 81 LEU A O 1
ATOM 607 N N . TYR A 1 82 ? 3.876 -0.507 -11.076 1.00 94.69 82 TYR A N 1
ATOM 608 C CA . TYR A 1 82 ? 2.932 0.099 -10.148 1.00 94.69 82 TYR A CA 1
ATOM 609 C C . TYR A 1 82 ? 3.508 0.101 -8.736 1.00 94.69 82 TYR A C 1
ATOM 611 O O . TYR A 1 82 ? 4.425 -0.657 -8.437 1.00 94.69 82 TYR A O 1
ATOM 619 N N . ARG A 1 83 ? 2.938 0.910 -7.840 1.00 93.69 83 ARG A N 1
ATOM 620 C CA . ARG A 1 83 ? 3.358 1.007 -6.430 1.00 93.69 83 ARG A CA 1
ATOM 621 C C . ARG A 1 83 ? 3.490 -0.361 -5.753 1.00 93.69 83 ARG A C 1
ATOM 623 O O . ARG A 1 83 ? 4.485 -0.602 -5.077 1.00 93.69 83 ARG A O 1
ATOM 630 N N . GLY A 1 84 ? 2.553 -1.272 -6.032 1.00 94.44 84 GLY A N 1
ATOM 631 C CA . GLY A 1 84 ? 2.570 -2.666 -5.577 1.00 94.44 84 GLY A CA 1
ATOM 632 C C . GLY A 1 84 ? 3.862 -3.436 -5.891 1.00 94.44 84 GLY A C 1
ATOM 633 O O . GLY A 1 84 ? 4.276 -4.272 -5.096 1.00 94.44 84 GLY A O 1
ATOM 634 N N . ASP A 1 85 ? 4.548 -3.128 -6.997 1.00 94.62 85 ASP A N 1
ATOM 635 C CA . ASP A 1 85 ? 5.798 -3.805 -7.390 1.00 94.62 85 ASP A CA 1
ATOM 636 C C . ASP A 1 85 ? 7.002 -3.394 -6.529 1.00 94.62 85 ASP A C 1
ATOM 638 O O . ASP A 1 85 ? 8.035 -4.061 -6.537 1.00 94.62 85 ASP A O 1
ATOM 642 N N . PHE A 1 86 ? 6.876 -2.296 -5.780 1.00 93.31 86 PHE A N 1
ATOM 643 C CA . PHE A 1 86 ? 7.944 -1.720 -4.963 1.00 93.31 86 PHE A CA 1
ATOM 644 C C . PHE A 1 86 ? 7.661 -1.813 -3.462 1.00 93.31 86 PHE A C 1
ATOM 646 O O . PHE A 1 86 ? 8.450 -1.316 -2.654 1.00 93.31 86 PHE A O 1
ATOM 653 N N . VAL A 1 87 ? 6.571 -2.479 -3.073 1.00 93.69 87 VAL A N 1
ATOM 654 C CA . VAL A 1 87 ? 6.201 -2.672 -1.669 1.00 93.69 87 VAL A CA 1
ATOM 655 C C . VAL A 1 87 ? 7.302 -3.426 -0.929 1.00 93.69 87 VAL A C 1
ATOM 657 O O . VAL A 1 87 ? 8.012 -4.270 -1.476 1.00 93.69 87 VAL A O 1
ATOM 660 N N . SER A 1 88 ? 7.463 -3.092 0.347 1.00 93.12 88 SER A N 1
ATOM 661 C CA . SER A 1 88 ? 8.334 -3.791 1.284 1.00 93.12 88 SER A CA 1
ATOM 662 C C . SER A 1 88 ? 7.678 -3.837 2.662 1.00 93.12 88 SER A C 1
ATOM 664 O O . SER A 1 88 ? 6.755 -3.071 2.946 1.00 93.12 88 SER A O 1
ATOM 666 N N . GLY A 1 89 ? 8.189 -4.683 3.560 1.00 93.88 89 GLY A N 1
ATOM 667 C CA . GLY A 1 89 ? 7.704 -4.716 4.944 1.00 93.88 89 GLY A CA 1
ATOM 668 C C . GLY A 1 89 ? 7.858 -3.375 5.679 1.00 93.88 89 GLY A C 1
ATOM 669 O O . GLY A 1 89 ? 7.048 -3.063 6.548 1.00 93.88 89 GLY A O 1
ATOM 670 N N . ALA A 1 90 ? 8.850 -2.558 5.303 1.00 93.31 90 ALA A N 1
ATOM 671 C CA . ALA A 1 90 ? 9.022 -1.208 5.841 1.00 93.31 90 ALA A CA 1
ATOM 672 C C . ALA A 1 90 ? 7.909 -0.258 5.370 1.00 93.31 90 ALA A C 1
ATOM 674 O O . ALA A 1 90 ? 7.343 0.462 6.185 1.00 93.31 90 ALA A O 1
ATOM 675 N N . VAL A 1 91 ? 7.545 -0.316 4.085 1.00 94.69 91 VAL A N 1
ATOM 676 C CA . VAL A 1 91 ? 6.417 0.451 3.526 1.00 94.69 91 VAL A CA 1
ATOM 677 C C . VAL A 1 91 ? 5.110 0.068 4.225 1.00 94.69 91 VAL A C 1
ATOM 679 O O . VAL A 1 91 ? 4.376 0.942 4.675 1.00 94.69 91 VAL A O 1
ATOM 682 N N . ILE A 1 92 ? 4.842 -1.232 4.400 1.00 96.94 92 ILE A N 1
ATOM 683 C CA . ILE A 1 92 ? 3.634 -1.704 5.100 1.00 96.94 92 ILE A CA 1
ATOM 684 C C . ILE A 1 92 ? 3.600 -1.194 6.547 1.00 96.94 92 ILE A C 1
ATOM 686 O O . ILE A 1 92 ? 2.573 -0.685 6.995 1.00 96.94 92 ILE A O 1
ATOM 690 N N . ARG A 1 93 ? 4.725 -1.263 7.269 1.00 96.19 93 ARG A N 1
ATOM 691 C CA . ARG A 1 93 ? 4.822 -0.713 8.627 1.00 96.19 93 ARG A CA 1
ATOM 692 C C . ARG A 1 93 ? 4.520 0.789 8.656 1.00 96.19 93 ARG A C 1
ATOM 694 O O . ARG A 1 93 ? 3.712 1.217 9.474 1.00 96.19 93 ARG A O 1
ATOM 701 N N . ASN A 1 94 ? 5.112 1.566 7.747 1.00 96.62 94 ASN A N 1
ATOM 702 C CA . ASN A 1 94 ? 4.877 3.010 7.657 1.00 96.62 94 ASN A CA 1
ATOM 703 C C . ASN A 1 94 ? 3.397 3.336 7.417 1.00 96.62 94 ASN A C 1
ATOM 705 O O . ASN A 1 94 ? 2.859 4.246 8.050 1.00 96.62 94 ASN A O 1
ATOM 709 N N . ILE A 1 95 ? 2.728 2.579 6.541 1.00 97.62 95 ILE A N 1
ATOM 710 C CA . ILE A 1 95 ? 1.289 2.718 6.283 1.00 97.62 95 ILE A CA 1
ATOM 711 C C . ILE A 1 95 ? 0.494 2.484 7.574 1.00 97.62 95 ILE A C 1
ATOM 713 O O . ILE A 1 95 ? -0.362 3.297 7.925 1.00 97.62 95 ILE A O 1
ATOM 717 N N . VAL A 1 96 ? 0.792 1.416 8.318 1.00 97.81 96 VAL A N 1
ATOM 718 C CA . VAL A 1 96 ? 0.086 1.111 9.572 1.00 97.81 96 VAL A CA 1
ATOM 719 C C . VAL A 1 96 ? 0.324 2.189 10.634 1.00 97.81 96 VAL A C 1
ATOM 721 O O . VAL A 1 96 ? -0.631 2.654 11.259 1.00 97.81 96 VAL A O 1
ATOM 724 N N . ASP A 1 97 ? 1.564 2.643 10.814 1.00 97.25 97 ASP A N 1
ATOM 725 C CA . ASP A 1 97 ? 1.903 3.700 11.776 1.00 97.25 97 ASP A CA 1
ATOM 726 C C . ASP A 1 97 ? 1.204 5.024 11.433 1.00 97.25 97 ASP A C 1
ATOM 728 O O . ASP A 1 97 ? 0.691 5.732 12.307 1.00 97.25 97 ASP A O 1
ATOM 732 N N . ARG A 1 98 ? 1.122 5.345 10.139 1.00 97.56 98 ARG A N 1
ATOM 733 C CA . ARG A 1 98 ? 0.419 6.522 9.629 1.00 97.56 98 ARG A CA 1
ATOM 734 C C . ARG A 1 98 ? -1.091 6.424 9.856 1.00 97.56 98 ARG A C 1
ATOM 736 O O . ARG A 1 98 ? -1.682 7.396 10.323 1.00 97.56 98 ARG A O 1
ATOM 743 N N . ALA A 1 99 ? -1.697 5.263 9.618 1.00 97.69 99 ALA A N 1
ATOM 744 C CA . ALA A 1 99 ? -3.116 5.036 9.883 1.00 97.69 99 ALA A CA 1
ATOM 745 C C . ALA A 1 99 ? -3.450 5.195 11.376 1.00 97.69 99 ALA A C 1
ATOM 747 O O . ALA A 1 99 ? -4.401 5.895 11.728 1.00 97.69 99 ALA A O 1
ATOM 748 N N . LYS A 1 100 ? -2.613 4.642 12.267 1.00 96.00 100 LYS A N 1
ATOM 749 C CA . LYS A 1 100 ? -2.730 4.837 13.725 1.00 96.00 100 LYS A CA 1
ATOM 750 C C . LYS A 1 100 ? -2.639 6.318 14.098 1.00 96.00 100 LYS A C 1
ATOM 752 O O . LYS A 1 100 ? -3.437 6.821 14.886 1.00 96.00 100 LYS A O 1
ATOM 757 N N . LYS A 1 101 ? -1.703 7.051 13.490 1.00 96.19 101 LYS A N 1
ATOM 758 C CA . LYS A 1 101 ? -1.558 8.498 13.696 1.00 96.19 101 LYS A CA 1
ATOM 759 C C . LYS A 1 101 ? -2.786 9.283 13.230 1.00 96.19 101 LYS A C 1
ATOM 761 O O . LYS A 1 101 ? -3.143 10.257 13.890 1.00 96.19 101 LYS A O 1
ATOM 766 N N . TYR A 1 102 ? -3.415 8.901 12.119 1.00 96.00 102 TYR A N 1
ATOM 767 C CA . TYR A 1 102 ? -4.651 9.535 11.655 1.00 96.00 102 TYR A CA 1
ATOM 768 C C . TYR A 1 102 ? -5.804 9.312 12.630 1.00 96.00 102 TYR A C 1
ATOM 770 O O . TYR A 1 102 ? -6.417 10.296 13.036 1.00 96.00 102 TYR A O 1
ATOM 778 N N . ALA A 1 103 ? -5.992 8.081 13.110 1.00 94.31 103 ALA A N 1
ATOM 779 C CA . ALA A 1 103 ? -7.003 7.769 14.120 1.00 94.31 103 ALA A CA 1
ATOM 780 C C . ALA A 1 103 ? -6.821 8.587 15.411 1.00 94.31 103 ALA A C 1
ATOM 782 O O . ALA A 1 103 ? -7.765 9.198 15.906 1.00 94.31 103 ALA A O 1
ATOM 783 N N . ILE A 1 104 ? -5.586 8.686 15.922 1.00 93.06 104 ILE A N 1
ATOM 784 C CA . ILE A 1 104 ? -5.284 9.494 17.117 1.00 93.06 104 ILE A CA 1
ATOM 785 C C . ILE A 1 104 ? -5.586 10.978 16.873 1.00 93.06 104 ILE A C 1
ATOM 787 O O . ILE A 1 104 ? -6.172 11.643 17.725 1.00 93.06 104 ILE A O 1
ATOM 791 N N . LYS A 1 105 ? -5.180 11.517 15.717 1.00 91.94 105 LYS A N 1
ATOM 792 C CA . LYS A 1 105 ? -5.427 12.923 15.369 1.00 91.94 105 LYS A CA 1
ATOM 793 C C . LYS A 1 105 ? -6.916 13.232 15.267 1.00 91.94 105 LYS A C 1
ATOM 795 O O . LYS A 1 105 ? -7.341 14.265 15.778 1.00 91.94 105 LYS A O 1
ATOM 800 N N . GLU A 1 106 ? -7.677 12.360 14.614 1.00 90.19 106 GLU A N 1
ATOM 801 C CA . GLU A 1 106 ? -9.123 12.502 14.489 1.00 90.19 106 GLU A CA 1
ATOM 802 C C . GLU A 1 106 ? -9.772 12.492 15.876 1.00 90.19 106 GLU A C 1
ATOM 804 O O . GLU A 1 106 ? -10.444 13.460 16.235 1.00 90.19 106 GLU A O 1
ATOM 809 N N . HIS A 1 107 ? -9.463 11.494 16.708 1.00 87.50 107 HIS A N 1
ATOM 810 C CA . HIS A 1 107 ? -9.984 11.404 18.071 1.00 87.50 107 HIS A CA 1
ATOM 811 C C . HIS A 1 107 ? -9.707 12.677 18.891 1.00 87.50 107 HIS A C 1
ATOM 813 O O . HIS A 1 107 ? -10.633 13.268 19.448 1.00 87.50 107 HIS A O 1
ATOM 819 N N . LEU A 1 108 ? -8.460 13.170 18.890 1.00 87.81 108 LEU A N 1
ATOM 820 C CA . LEU A 1 108 ? -8.079 14.398 19.602 1.00 87.81 108 LEU A CA 1
ATOM 821 C C . LEU A 1 108 ? -8.802 15.649 19.083 1.00 87.81 108 LEU A C 1
ATOM 823 O O . LEU A 1 108 ? -9.082 16.564 19.861 1.00 87.81 108 LEU A O 1
ATOM 827 N N . SER A 1 109 ? -9.089 15.717 17.782 1.00 85.00 109 SER A N 1
ATOM 828 C CA . SER A 1 109 ? -9.802 16.850 17.180 1.00 85.00 109 SER A CA 1
ATOM 829 C C . SER A 1 109 ? -11.259 16.923 17.641 1.00 85.00 109 SER A C 1
ATOM 831 O O . SER A 1 109 ? -11.760 18.014 17.931 1.00 85.00 109 SER A O 1
ATOM 833 N N . TYR A 1 110 ? -11.899 15.765 17.815 1.00 76.44 110 TYR A N 1
ATOM 834 C CA . TYR A 1 110 ? -13.243 15.680 18.370 1.00 76.44 110 TYR A CA 1
ATOM 835 C C . TYR A 1 110 ? -13.258 16.009 19.866 1.00 76.44 110 TYR A C 1
ATOM 837 O O . TYR A 1 110 ? -14.074 16.818 20.297 1.00 76.44 110 TYR A O 1
ATOM 845 N N . THR A 1 111 ? -12.324 15.471 20.660 1.00 75.38 111 THR A N 1
ATOM 846 C CA . THR A 1 111 ? -12.287 15.731 22.113 1.00 75.38 111 THR A CA 1
ATOM 847 C C . THR A 1 111 ? -11.882 17.163 22.474 1.00 75.38 111 THR A C 1
ATOM 849 O O . THR A 1 111 ? -12.201 17.630 23.564 1.00 75.38 111 THR A O 1
ATOM 852 N N . SER A 1 112 ? -11.152 17.859 21.595 1.00 71.94 112 SER A N 1
ATOM 853 C CA . SER A 1 112 ? -10.683 19.238 21.831 1.00 71.94 112 SER A CA 1
ATOM 854 C C . SER A 1 112 ? -11.649 20.312 21.317 1.00 71.94 112 SER A C 1
ATOM 856 O O . SER A 1 112 ? -11.436 21.498 21.571 1.00 71.94 112 SER A O 1
ATOM 858 N N . SER A 1 113 ? -12.699 19.924 20.588 1.00 62.62 113 SER A N 1
ATOM 859 C CA . SER A 1 113 ? -13.725 20.851 20.111 1.00 62.62 113 SER A CA 1
ATOM 860 C C . SER A 1 113 ? -14.723 21.157 21.239 1.00 62.62 113 SER A C 1
ATOM 862 O O . SER A 1 113 ? -15.159 20.232 21.925 1.00 62.62 113 SER A O 1
ATOM 864 N N . PRO A 1 114 ? -15.098 22.431 21.485 1.00 59.22 114 PRO A N 1
ATOM 865 C CA . PRO A 1 114 ? -16.075 22.759 22.520 1.00 59.22 114 PRO A CA 1
ATOM 866 C C . PRO A 1 114 ? -17.409 22.059 22.217 1.00 59.22 114 PRO A C 1
ATOM 868 O O . PRO A 1 114 ? -17.789 22.002 21.044 1.00 59.22 114 PRO A O 1
ATOM 871 N N . PRO A 1 115 ? -18.136 21.559 23.236 1.00 58.44 115 PRO A N 1
ATOM 872 C CA . PRO A 1 115 ? -19.408 20.879 23.032 1.00 58.44 115 PRO A CA 1
ATOM 873 C C . PRO A 1 115 ? -20.398 21.867 22.416 1.00 58.44 115 PRO A C 1
ATOM 875 O O . PRO A 1 115 ? -20.991 22.708 23.093 1.00 58.44 115 PRO A O 1
ATOM 878 N N . THR A 1 116 ? -20.553 21.799 21.099 1.00 57.56 116 THR A N 1
ATOM 879 C CA . THR A 1 116 ? -21.656 22.460 20.416 1.00 57.56 116 THR A CA 1
ATOM 880 C C . THR A 1 116 ? -22.875 21.593 20.705 1.00 57.56 116 THR A C 1
ATOM 882 O O . THR A 1 116 ? -22.842 20.392 20.472 1.00 57.56 116 THR A O 1
ATOM 885 N N . GLY A 1 117 ? -23.927 22.161 21.303 1.00 54.25 117 GLY A N 1
ATOM 886 C CA . GLY A 1 117 ? -25.129 21.441 21.767 1.00 54.25 117 GLY A CA 1
ATOM 887 C C . GLY A 1 117 ? -26.001 20.830 20.657 1.00 54.25 117 GLY A C 1
ATOM 888 O O . GLY A 1 117 ? -27.218 20.769 20.791 1.00 54.25 117 GLY A O 1
ATOM 889 N N . ILE A 1 118 ? -25.387 20.434 19.548 1.00 59.56 118 ILE A N 1
ATOM 890 C CA . ILE A 1 118 ? -25.967 19.789 18.379 1.00 59.56 118 ILE A CA 1
ATOM 891 C C . ILE A 1 118 ? -25.596 18.311 18.492 1.00 59.56 118 ILE A C 1
ATOM 893 O O . ILE A 1 118 ? -24.433 18.007 18.755 1.00 59.56 118 ILE A O 1
ATOM 897 N N . ALA A 1 119 ? -26.566 17.407 18.320 1.00 51.38 119 ALA A N 1
ATOM 898 C CA . ALA A 1 119 ? -26.333 15.962 18.334 1.00 51.38 119 ALA A CA 1
ATOM 899 C C . ALA A 1 119 ? -25.107 15.630 17.470 1.00 51.38 119 ALA A C 1
ATOM 901 O O . ALA A 1 119 ? -25.127 15.851 16.260 1.00 51.38 119 ALA A O 1
ATOM 902 N N . HIS A 1 120 ? -24.016 15.212 18.110 1.00 55.53 120 HIS A N 1
ATOM 903 C CA . HIS A 1 120 ? -22.795 14.866 17.402 1.00 55.53 120 HIS A CA 1
ATOM 904 C C . HIS A 1 120 ? -23.073 13.613 16.568 1.00 55.53 120 HIS A C 1
ATOM 906 O O . HIS A 1 120 ? -23.656 12.649 17.070 1.00 55.53 120 HIS A O 1
ATOM 912 N N . GLU A 1 121 ? -22.680 13.650 15.292 1.00 58.00 121 GLU A N 1
ATOM 913 C CA . GLU A 1 121 ? -22.432 12.438 14.505 1.00 58.00 121 GLU A CA 1
ATOM 914 C C . GLU A 1 121 ? -21.640 11.439 15.370 1.00 58.00 121 GLU A C 1
ATOM 916 O O . GLU A 1 121 ? -20.834 11.882 16.199 1.00 58.00 121 GLU A O 1
ATOM 921 N N . PRO A 1 122 ? -21.873 10.121 15.228 1.00 62.50 122 PRO A N 1
ATOM 922 C CA . PRO A 1 122 ? -21.151 9.123 16.007 1.00 62.50 122 PRO A CA 1
ATOM 923 C C . PRO A 1 122 ? -19.647 9.395 15.936 1.00 62.50 122 PRO A C 1
ATOM 925 O O . PRO A 1 122 ? -19.075 9.519 14.853 1.00 62.50 122 PRO A O 1
ATOM 928 N N . GLN A 1 123 ? -19.030 9.567 17.105 1.00 66.81 123 GLN A N 1
ATOM 929 C CA . GLN A 1 123 ? -17.617 9.896 17.201 1.00 66.81 123 GLN A CA 1
ATOM 930 C C . GLN A 1 123 ? -16.813 8.663 16.779 1.00 66.81 123 GLN A C 1
ATOM 932 O O . GLN A 1 123 ? -17.029 7.598 17.358 1.00 66.81 123 GLN A O 1
ATOM 937 N N . PRO A 1 124 ? -15.900 8.775 15.800 1.00 66.75 124 PRO A N 1
ATOM 938 C CA . PRO A 1 124 ? -15.038 7.660 15.458 1.00 66.75 124 PRO A CA 1
ATOM 939 C C . PRO A 1 124 ? -14.132 7.331 16.651 1.00 66.75 124 PRO A C 1
ATOM 941 O O . PRO A 1 124 ? -13.390 8.181 17.160 1.00 66.75 124 PRO A O 1
ATOM 944 N N . GLU A 1 125 ? -14.217 6.090 17.116 1.00 83.12 125 GLU A N 1
ATOM 945 C CA . GLU A 1 125 ? -13.532 5.582 18.307 1.00 83.12 125 GLU A CA 1
ATOM 946 C C . GLU A 1 125 ? -12.580 4.452 17.916 1.00 83.12 125 GLU A C 1
ATOM 948 O O . GLU A 1 125 ? -12.794 3.286 18.228 1.00 83.12 125 GLU A O 1
ATOM 953 N N . GLY A 1 126 ? -11.496 4.801 17.224 1.00 91.19 126 GLY A N 1
ATOM 954 C CA . GLY A 1 126 ? -10.446 3.847 16.881 1.00 91.19 126 GLY A CA 1
ATOM 955 C C . GLY A 1 126 ? -9.959 3.962 15.446 1.00 91.19 126 GLY A C 1
ATOM 956 O O . GLY A 1 126 ? -10.213 4.933 14.731 1.00 91.19 126 GLY A O 1
ATOM 957 N N . ILE A 1 127 ? -9.197 2.958 15.022 1.00 95.56 127 ILE A N 1
ATOM 958 C CA . ILE A 1 127 ? -8.762 2.828 13.635 1.00 95.56 127 ILE A CA 1
ATOM 959 C C . ILE A 1 127 ? -9.923 2.323 12.769 1.00 95.56 127 ILE A C 1
ATOM 961 O O . ILE A 1 127 ? -10.704 1.467 13.177 1.00 95.56 127 ILE A O 1
ATOM 965 N N . THR A 1 128 ? -10.023 2.864 11.556 1.00 96.00 128 THR A N 1
ATOM 966 C CA . THR A 1 128 ? -11.077 2.555 10.579 1.00 96.00 128 THR A CA 1
ATOM 967 C C . THR A 1 128 ? -10.439 2.135 9.263 1.00 96.00 128 THR A C 1
ATOM 969 O O . THR A 1 128 ? -9.253 2.396 9.024 1.00 96.00 128 THR A O 1
ATOM 972 N N . THR A 1 129 ? -11.226 1.545 8.362 1.00 97.00 129 THR A N 1
ATOM 973 C CA . THR A 1 129 ? -10.773 1.261 6.994 1.00 97.00 129 THR A CA 1
ATOM 974 C C . THR A 1 129 ? -10.311 2.548 6.308 1.00 97.00 129 THR A C 1
ATOM 976 O O . THR A 1 129 ? -9.260 2.564 5.672 1.00 97.00 129 THR A O 1
ATOM 979 N N . ARG A 1 130 ? -11.040 3.660 6.500 1.00 96.75 130 ARG A N 1
ATOM 980 C CA . ARG A 1 130 ? -10.701 4.975 5.929 1.00 96.75 130 ARG A CA 1
ATOM 981 C C . ARG A 1 130 ? -9.277 5.402 6.295 1.00 96.75 130 ARG A C 1
ATOM 983 O O . ARG A 1 130 ? -8.526 5.789 5.404 1.00 96.75 130 ARG A O 1
ATOM 990 N N . HIS A 1 131 ? -8.881 5.263 7.562 1.00 97.62 131 HIS A N 1
ATOM 991 C CA . HIS A 1 131 ? -7.528 5.600 8.015 1.00 97.62 131 HIS A CA 1
ATOM 992 C C . HIS A 1 131 ? -6.433 4.811 7.289 1.00 97.62 131 HIS A C 1
ATOM 994 O O . HIS A 1 131 ? -5.395 5.380 6.949 1.00 97.62 131 HIS A O 1
ATOM 1000 N N . LEU A 1 132 ? -6.654 3.519 7.032 1.00 97.75 132 LEU A N 1
ATOM 1001 C CA . LEU A 1 132 ? -5.704 2.690 6.286 1.00 97.75 132 LEU A CA 1
ATOM 1002 C C . LEU A 1 132 ? -5.626 3.094 4.814 1.00 97.75 132 LEU A C 1
ATOM 1004 O O . LEU A 1 132 ? -4.526 3.252 4.291 1.00 97.75 132 LEU A O 1
ATOM 1008 N N . LEU A 1 133 ? -6.766 3.303 4.155 1.00 97.88 133 LEU A N 1
ATOM 1009 C CA . LEU A 1 133 ? -6.802 3.680 2.737 1.00 97.88 133 LEU A CA 1
ATOM 1010 C C . LEU A 1 133 ? -6.178 5.065 2.494 1.00 97.88 133 LEU A C 1
ATOM 1012 O O . LEU A 1 133 ? -5.452 5.270 1.516 1.00 97.88 133 LEU A O 1
ATOM 1016 N N . GLU A 1 134 ? -6.408 6.009 3.411 1.00 97.50 134 GLU A N 1
ATOM 1017 C CA . GLU A 1 134 ? -5.733 7.310 3.419 1.00 97.50 134 GLU A CA 1
ATOM 1018 C C . GLU A 1 134 ? -4.229 7.162 3.641 1.00 97.50 134 GLU A C 1
ATOM 1020 O O . GLU A 1 134 ? -3.442 7.828 2.970 1.00 97.50 134 GLU A O 1
ATOM 1025 N N . ALA A 1 135 ? -3.809 6.273 4.544 1.00 97.81 135 ALA A N 1
ATOM 1026 C CA . ALA A 1 135 ? -2.396 6.037 4.797 1.00 97.81 135 ALA A CA 1
ATOM 1027 C C . ALA A 1 135 ? -1.673 5.420 3.593 1.00 97.81 135 ALA A C 1
ATOM 1029 O O . ALA A 1 135 ? -0.567 5.857 3.278 1.00 97.81 135 ALA A O 1
ATOM 1030 N N . VAL A 1 136 ? -2.306 4.475 2.887 1.00 96.56 136 VAL A N 1
ATOM 1031 C CA . VAL A 1 136 ? -1.796 3.925 1.619 1.00 96.56 136 VAL A CA 1
ATOM 1032 C C . VAL A 1 136 ? -1.620 5.044 0.592 1.00 96.56 136 VAL A C 1
ATOM 1034 O O . VAL A 1 136 ? -0.554 5.172 -0.005 1.00 96.56 136 VAL A O 1
ATOM 1037 N N . ARG A 1 137 ? -2.642 5.895 0.416 1.00 94.81 137 ARG A N 1
ATOM 1038 C CA . ARG A 1 137 ? -2.586 7.010 -0.540 1.00 94.81 137 ARG A CA 1
ATOM 1039 C C . ARG A 1 137 ? -1.459 7.983 -0.207 1.00 94.81 137 ARG A C 1
ATOM 1041 O O . ARG A 1 137 ? -0.686 8.351 -1.083 1.00 94.81 137 ARG A O 1
ATOM 1048 N N . ALA A 1 138 ? -1.354 8.372 1.058 1.00 95.12 138 ALA A N 1
ATOM 1049 C CA . ALA A 1 138 ? -0.363 9.337 1.498 1.00 95.12 138 ALA A CA 1
ATOM 1050 C C . ALA A 1 138 ? 1.071 8.775 1.413 1.00 95.12 138 ALA A C 1
ATOM 1052 O O . ALA A 1 138 ? 1.995 9.520 1.108 1.00 95.12 138 ALA A O 1
ATOM 1053 N N . GLU A 1 139 ? 1.270 7.469 1.629 1.00 94.06 139 GLU A N 1
ATOM 1054 C CA . GLU A 1 139 ? 2.572 6.825 1.401 1.00 94.06 139 GLU A CA 1
ATOM 1055 C C . GLU A 1 139 ? 3.003 6.928 -0.071 1.00 94.06 139 GLU A C 1
ATOM 1057 O O . GLU A 1 139 ? 4.172 7.165 -0.362 1.00 94.06 139 GLU A O 1
ATOM 1062 N N . PHE A 1 140 ? 2.061 6.816 -1.011 1.00 89.12 140 PHE A N 1
ATOM 1063 C CA . PHE A 1 140 ? 2.351 6.986 -2.437 1.00 89.12 140 PHE A CA 1
ATOM 1064 C C . PHE A 1 140 ? 2.612 8.440 -2.824 1.00 89.12 140 PHE A C 1
ATOM 1066 O O . PHE A 1 140 ? 3.472 8.696 -3.666 1.00 89.12 140 PHE A O 1
ATOM 1073 N N . GLU A 1 141 ? 1.868 9.376 -2.232 1.00 88.38 141 GLU A N 1
ATOM 1074 C CA . GLU A 1 141 ? 2.030 10.817 -2.457 1.00 88.38 141 GLU A CA 1
ATOM 1075 C C . GLU A 1 141 ? 3.392 11.321 -1.966 1.00 88.38 141 GLU A C 1
ATOM 1077 O O . GLU A 1 141 ? 3.997 12.159 -2.630 1.00 88.38 141 GLU A O 1
ATOM 1082 N N . ASP A 1 142 ? 3.910 10.778 -0.861 1.00 87.56 142 ASP A N 1
ATOM 1083 C CA . ASP A 1 142 ? 5.241 11.133 -0.354 1.00 87.56 142 ASP A CA 1
ATOM 1084 C C . ASP A 1 142 ? 6.374 10.551 -1.223 1.00 87.56 142 ASP A C 1
ATOM 1086 O O . ASP A 1 142 ? 7.480 11.094 -1.271 1.00 87.56 142 ASP A O 1
ATOM 1090 N N . GLN A 1 143 ? 6.110 9.464 -1.954 1.00 82.69 143 GLN A N 1
ATOM 1091 C CA . GLN A 1 143 ? 7.060 8.825 -2.868 1.00 82.69 143 GLN A CA 1
ATOM 1092 C C . GLN A 1 143 ? 6.983 9.426 -4.281 1.00 82.69 143 GLN A C 1
ATOM 1094 O O . GLN A 1 143 ? 6.496 8.795 -5.227 1.00 82.69 143 GLN A O 1
ATOM 1099 N N . VAL A 1 144 ? 7.478 10.656 -4.434 1.00 77.12 144 VAL A N 1
ATOM 1100 C CA . VAL A 1 144 ? 7.439 11.403 -5.709 1.00 77.12 144 VAL A CA 1
ATOM 1101 C C . VAL A 1 144 ? 8.608 11.055 -6.639 1.00 77.12 144 VAL A C 1
ATOM 1103 O O . VAL A 1 144 ? 8.473 11.108 -7.860 1.00 77.12 144 VAL A O 1
ATOM 1106 N N . GLU A 1 145 ? 9.760 10.697 -6.077 1.00 88.00 145 GLU A N 1
ATOM 1107 C CA . GLU A 1 145 ? 10.959 10.383 -6.856 1.00 88.00 145 GLU A CA 1
ATOM 1108 C C . GLU A 1 145 ? 10.844 9.020 -7.537 1.00 88.00 145 GLU A C 1
ATOM 1110 O O . GLU A 1 145 ? 10.241 8.092 -6.997 1.00 88.00 145 GLU A O 1
ATOM 1115 N N . LEU A 1 146 ? 11.441 8.888 -8.725 1.00 91.38 146 LEU A N 1
ATOM 1116 C CA . LEU A 1 146 ? 11.549 7.593 -9.390 1.00 91.38 146 LEU A CA 1
ATOM 1117 C C . LEU A 1 146 ? 12.440 6.654 -8.566 1.00 91.38 146 LEU A C 1
ATOM 1119 O O . LEU A 1 146 ? 13.457 7.094 -8.024 1.00 91.38 146 LEU A O 1
ATOM 1123 N N . PRO A 1 147 ? 12.104 5.356 -8.502 1.00 91.75 147 PRO A N 1
ATOM 1124 C CA . PRO A 1 147 ? 12.935 4.391 -7.814 1.00 91.75 147 PRO A CA 1
ATOM 1125 C C . PRO A 1 147 ? 14.267 4.226 -8.562 1.00 91.75 147 PRO A C 1
ATOM 1127 O O . PRO A 1 147 ? 14.341 4.419 -9.783 1.00 91.75 147 PRO A O 1
ATOM 1130 N N . PRO A 1 148 ? 15.341 3.853 -7.853 1.00 92.25 148 PRO A N 1
ATOM 1131 C CA . PRO A 1 148 ? 16.636 3.640 -8.475 1.00 92.25 148 PRO A CA 1
ATOM 1132 C C . PRO A 1 148 ? 16.574 2.460 -9.459 1.00 92.25 148 PRO A C 1
ATOM 1134 O O . PRO A 1 148 ? 15.824 1.503 -9.269 1.00 92.25 148 PRO A O 1
ATOM 1137 N N . LEU A 1 149 ? 17.402 2.499 -10.508 1.00 93.06 149 LEU A N 1
ATOM 1138 C CA . LEU A 1 149 ? 17.392 1.494 -11.582 1.00 93.06 149 LEU A CA 1
ATOM 1139 C C . LEU A 1 149 ? 17.459 0.028 -11.090 1.00 93.06 149 LEU A C 1
ATOM 1141 O O . LEU A 1 149 ? 16.687 -0.779 -11.604 1.00 93.06 149 LEU A O 1
ATOM 1145 N N . PRO A 1 150 ? 18.276 -0.339 -10.077 1.00 93.25 150 PRO A N 1
ATOM 1146 C CA . PRO A 1 150 ? 18.304 -1.711 -9.563 1.00 93.25 150 PRO A CA 1
ATOM 1147 C C . PRO A 1 150 ? 16.966 -2.195 -8.985 1.00 93.25 150 PRO A C 1
ATOM 1149 O O . PRO A 1 150 ? 16.675 -3.389 -9.036 1.00 93.25 150 PRO A O 1
ATOM 1152 N N . ASP A 1 151 ? 16.144 -1.287 -8.450 1.00 92.75 151 ASP A N 1
ATOM 1153 C CA . ASP A 1 151 ? 14.814 -1.626 -7.937 1.00 92.75 151 ASP A CA 1
ATOM 1154 C C . ASP A 1 151 ? 13.821 -1.861 -9.079 1.00 92.75 151 ASP A C 1
ATOM 1156 O O . ASP A 1 151 ? 12.981 -2.754 -8.992 1.00 92.75 151 ASP A O 1
ATOM 1160 N N . VAL A 1 152 ? 13.943 -1.102 -10.172 1.00 94.88 152 VAL A N 1
ATOM 1161 C CA . VAL A 1 152 ? 13.161 -1.316 -11.401 1.00 94.88 152 VAL A CA 1
ATOM 1162 C C . VAL A 1 152 ? 13.518 -2.662 -12.038 1.00 94.88 152 VAL A C 1
ATOM 1164 O O . VAL A 1 152 ? 12.626 -3.418 -12.419 1.00 94.88 152 VAL A O 1
ATOM 1167 N N . GLU A 1 153 ? 14.808 -2.996 -12.120 1.00 93.69 153 GLU A N 1
ATOM 1168 C CA . GLU A 1 153 ? 15.285 -4.294 -12.621 1.00 93.69 153 GLU A CA 1
ATOM 1169 C C . GLU A 1 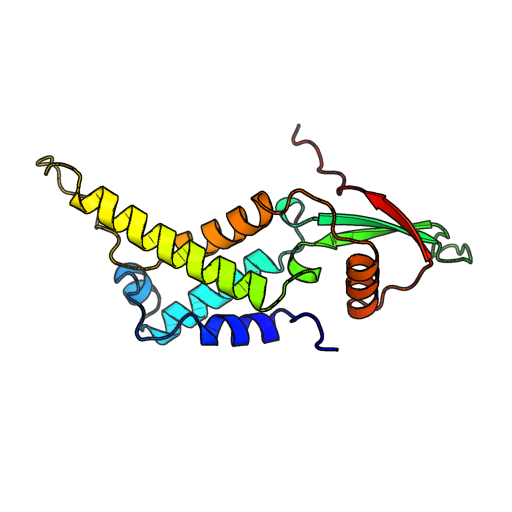153 ? 14.753 -5.464 -11.783 1.00 93.69 153 GLU A C 1
ATOM 1171 O O . GLU A 1 153 ? 14.321 -6.484 -12.328 1.00 93.69 153 GLU A O 1
ATOM 1176 N N . ASP A 1 154 ? 14.752 -5.313 -10.457 1.00 92.69 154 ASP A N 1
ATOM 1177 C CA . ASP A 1 154 ? 14.201 -6.293 -9.520 1.00 92.69 154 ASP A CA 1
ATOM 1178 C C . ASP A 1 154 ? 12.699 -6.499 -9.738 1.00 92.69 154 ASP A C 1
ATOM 1180 O O . ASP A 1 154 ? 12.249 -7.631 -9.912 1.00 92.69 154 ASP A O 1
ATOM 1184 N N . ALA A 1 155 ? 11.935 -5.408 -9.813 1.00 93.44 155 ALA A N 1
ATOM 1185 C CA . ALA A 1 155 ? 10.498 -5.443 -10.061 1.00 93.44 155 ALA A CA 1
ATOM 1186 C C . ALA A 1 155 ? 10.152 -6.131 -11.395 1.00 93.44 155 ALA A C 1
ATOM 1188 O O . ALA A 1 155 ? 9.276 -6.998 -11.442 1.00 93.44 155 ALA A O 1
ATOM 1189 N N . LEU A 1 156 ? 10.871 -5.809 -12.477 1.00 93.69 156 LEU A N 1
ATOM 1190 C CA . LEU A 1 156 ? 10.699 -6.470 -13.776 1.00 93.69 156 LEU A CA 1
ATOM 1191 C C . LEU A 1 156 ? 11.017 -7.967 -13.694 1.00 93.69 156 LEU A C 1
ATOM 1193 O O . LEU A 1 156 ? 10.263 -8.786 -14.222 1.00 93.69 156 LEU A O 1
ATOM 1197 N N . THR A 1 157 ? 12.085 -8.332 -12.981 1.00 92.00 157 THR A N 1
ATOM 1198 C CA . THR A 1 157 ? 12.492 -9.730 -12.788 1.00 92.00 157 THR A CA 1
ATOM 1199 C C . THR A 1 157 ? 11.427 -10.528 -12.038 1.00 92.00 157 THR A C 1
ATOM 1201 O O . THR A 1 157 ? 11.074 -11.623 -12.477 1.00 92.00 157 THR A O 1
ATOM 1204 N N . VAL A 1 158 ? 10.875 -9.978 -10.950 1.00 90.19 158 VAL A N 1
ATOM 1205 C CA . VAL A 1 158 ? 9.786 -10.604 -10.176 1.00 90.19 158 VAL A CA 1
ATOM 1206 C C . VAL A 1 158 ? 8.542 -10.807 -11.043 1.00 90.19 158 VAL A C 1
ATOM 1208 O O . VAL A 1 158 ? 7.889 -11.844 -10.954 1.00 90.19 158 VAL A O 1
ATOM 1211 N N . ARG A 1 159 ? 8.253 -9.868 -11.950 1.00 89.62 159 ARG A N 1
ATOM 1212 C CA . ARG A 1 159 ? 7.153 -9.985 -12.920 1.00 89.62 159 ARG A CA 1
ATOM 1213 C C . ARG A 1 159 ? 7.459 -10.898 -14.113 1.00 89.62 159 ARG A C 1
ATOM 1215 O O . ARG A 1 159 ? 6.594 -11.084 -14.966 1.00 89.62 159 ARG A O 1
ATOM 1222 N N . GLY A 1 160 ? 8.664 -11.463 -14.199 1.00 90.50 160 GLY A N 1
ATOM 1223 C CA . GLY A 1 160 ? 9.088 -12.316 -15.311 1.00 90.50 160 GLY A CA 1
ATOM 1224 C C . GLY A 1 160 ? 9.341 -11.561 -16.619 1.00 90.50 160 GLY A C 1
ATOM 1225 O O . GLY A 1 160 ? 9.428 -12.182 -17.679 1.00 90.50 160 GLY A O 1
ATOM 1226 N N . ILE A 1 161 ? 9.474 -10.237 -16.558 1.00 90.25 161 ILE A N 1
ATOM 1227 C CA . ILE A 1 161 ? 9.668 -9.372 -17.718 1.00 90.25 161 ILE A CA 1
ATOM 1228 C C . ILE A 1 161 ? 11.160 -9.260 -17.993 1.00 90.25 161 ILE A C 1
ATOM 1230 O O . ILE A 1 161 ? 11.962 -8.936 -17.119 1.00 90.25 161 ILE A O 1
ATOM 1234 N N . ARG A 1 162 ? 11.537 -9.569 -19.231 1.00 86.81 162 ARG A N 1
ATOM 1235 C CA . ARG A 1 162 ? 12.922 -9.523 -19.700 1.00 86.81 162 ARG A CA 1
ATOM 1236 C C . ARG A 1 162 ? 13.102 -8.351 -20.649 1.00 86.81 162 ARG A C 1
ATOM 1238 O O . ARG A 1 162 ? 12.129 -7.785 -21.129 1.00 86.81 162 ARG A O 1
ATOM 1245 N N . GLY A 1 163 ? 14.352 -8.001 -20.910 1.00 87.19 163 GLY A N 1
ATOM 1246 C CA . GLY A 1 163 ? 14.717 -6.922 -21.821 1.00 87.19 163 GLY A CA 1
ATOM 1247 C C . GLY A 1 163 ? 15.752 -6.001 -21.198 1.00 87.19 163 GLY A C 1
ATOM 1248 O O . GLY A 1 163 ? 15.924 -5.957 -19.980 1.00 87.19 163 GLY A O 1
ATOM 1249 N N . ARG A 1 164 ? 16.474 -5.274 -22.047 1.00 91.62 164 ARG A N 1
ATOM 1250 C CA . ARG A 1 164 ? 17.414 -4.251 -21.587 1.00 91.62 164 ARG A CA 1
ATOM 1251 C C . ARG A 1 164 ? 16.650 -2.955 -21.342 1.00 91.62 164 ARG A C 1
ATOM 1253 O O . ARG A 1 164 ? 16.034 -2.442 -22.271 1.00 91.62 164 ARG A O 1
ATOM 1260 N N . ILE A 1 165 ? 16.744 -2.400 -20.136 1.00 94.38 165 ILE A N 1
ATOM 1261 C CA . ILE A 1 165 ? 16.165 -1.087 -19.835 1.00 94.38 165 ILE A CA 1
ATOM 1262 C C . ILE A 1 165 ? 16.927 -0.014 -20.623 1.00 94.38 165 ILE A C 1
ATOM 1264 O O . ILE A 1 165 ? 18.153 0.084 -20.530 1.00 94.38 165 ILE A O 1
ATOM 1268 N N . LEU A 1 166 ? 16.201 0.768 -21.421 1.00 94.00 166 LEU A N 1
ATOM 1269 C CA . LEU A 1 166 ? 16.731 1.914 -22.162 1.00 94.00 166 LEU A CA 1
ATOM 1270 C C . LEU A 1 166 ? 16.506 3.221 -21.403 1.00 94.00 166 LEU A C 1
ATOM 1272 O O . LEU A 1 166 ? 17.405 4.056 -21.328 1.00 94.00 166 LEU A O 1
ATOM 1276 N N . SER A 1 167 ? 15.313 3.383 -20.834 1.00 93.44 167 SER A N 1
ATOM 1277 C CA . SER A 1 167 ? 14.916 4.557 -20.063 1.00 93.44 167 SER A CA 1
ATOM 1278 C C . SER A 1 167 ? 13.826 4.209 -19.059 1.00 93.44 167 SER A C 1
ATOM 1280 O O . SER A 1 167 ? 13.042 3.285 -19.277 1.00 93.44 167 SER A O 1
ATOM 1282 N N . ILE A 1 168 ? 13.773 4.989 -17.982 1.00 94.94 168 ILE A N 1
ATOM 1283 C CA . ILE A 1 168 ? 12.658 5.017 -17.040 1.00 94.94 168 ILE A CA 1
ATOM 1284 C C . ILE A 1 168 ? 12.112 6.439 -16.986 1.00 94.94 168 ILE A C 1
ATOM 1286 O O . ILE A 1 168 ? 12.878 7.404 -16.943 1.00 94.94 168 ILE A O 1
ATOM 1290 N N . THR A 1 169 ? 10.797 6.571 -17.005 1.00 93.75 169 THR A N 1
ATOM 1291 C CA . THR A 1 169 ? 10.103 7.853 -16.906 1.00 93.75 169 THR A CA 1
ATOM 1292 C C . THR A 1 169 ? 8.955 7.736 -15.911 1.00 93.75 169 THR A C 1
ATOM 1294 O O . THR A 1 169 ? 8.492 6.625 -15.624 1.00 93.75 169 THR A O 1
ATOM 1297 N N . PRO A 1 170 ? 8.462 8.860 -15.363 1.00 90.38 170 PRO A N 1
ATOM 1298 C CA . PRO A 1 170 ? 7.162 8.853 -14.715 1.00 90.38 170 PRO A CA 1
ATOM 1299 C C . PRO A 1 170 ? 6.122 8.336 -15.718 1.00 90.38 170 PRO A C 1
ATOM 1301 O O . PRO A 1 170 ? 6.217 8.666 -16.906 1.00 90.38 170 PRO A O 1
ATOM 1304 N N . PRO A 1 171 ? 5.154 7.517 -15.282 1.00 82.75 171 PRO A N 1
ATOM 1305 C CA . PRO A 1 171 ? 4.120 7.014 -16.163 1.00 82.75 171 PRO A CA 1
ATOM 1306 C C . PRO A 1 171 ? 3.378 8.198 -16.766 1.00 82.75 171 PRO A C 1
ATOM 1308 O O . PRO A 1 171 ? 3.148 9.207 -16.093 1.00 82.75 171 PRO A O 1
ATOM 1311 N N . HIS A 1 172 ? 2.990 8.067 -18.032 1.00 68.38 172 HIS A N 1
ATOM 1312 C CA . HIS A 1 172 ? 2.079 9.011 -18.655 1.00 68.38 172 HIS A CA 1
ATOM 1313 C C . HIS A 1 172 ? 0.766 8.985 -17.871 1.00 68.38 172 HIS A C 1
ATOM 1315 O O . HIS A 1 172 ? -0.098 8.136 -18.088 1.00 68.38 172 HIS A O 1
ATOM 1321 N N . THR A 1 173 ? 0.611 9.901 -16.917 1.00 54.81 173 THR A N 1
ATOM 1322 C CA . THR A 1 173 ? -0.692 10.173 -16.340 1.00 54.81 173 THR A CA 1
ATOM 1323 C C . THR A 1 173 ? -1.506 10.746 -17.483 1.00 54.81 173 THR A C 1
ATOM 1325 O O . THR A 1 173 ? -1.188 11.810 -18.017 1.00 54.81 173 THR A O 1
ATOM 1328 N N . ALA A 1 174 ? -2.522 10.002 -17.929 1.00 40.09 174 ALA A N 1
ATOM 1329 C CA . ALA A 1 174 ? -3.559 10.589 -18.753 1.00 40.09 174 ALA A CA 1
ATOM 1330 C C . ALA A 1 174 ? -4.032 11.824 -17.985 1.00 40.09 174 ALA A C 1
ATOM 1332 O O . ALA A 1 174 ? -4.616 11.706 -16.908 1.00 40.09 174 ALA A O 1
ATOM 1333 N N . THR A 1 175 ? -3.654 13.002 -18.480 1.00 34.72 175 THR A N 1
ATOM 1334 C CA . THR A 1 175 ? -4.171 14.268 -17.989 1.00 34.72 175 THR A CA 1
ATOM 1335 C C . THR A 1 175 ? -5.678 14.133 -18.110 1.00 34.72 175 THR A C 1
ATOM 1337 O O . THR A 1 175 ? -6.187 13.938 -19.215 1.00 34.72 175 THR A O 1
ATOM 1340 N N . THR A 1 176 ? -6.375 14.100 -16.975 1.00 29.97 176 THR A N 1
ATOM 1341 C CA . THR A 1 176 ? -7.834 14.159 -16.970 1.00 29.97 176 THR A CA 1
ATOM 1342 C C . THR A 1 176 ? -8.231 15.389 -17.796 1.00 29.97 176 THR A C 1
ATOM 1344 O O . THR A 1 176 ? -7.635 16.445 -17.567 1.00 29.97 176 THR A O 1
ATOM 1347 N N . PRO A 1 177 ? -9.127 15.246 -18.790 1.00 35.34 177 PRO A N 1
ATOM 1348 C CA . PRO A 1 177 ? -9.530 16.341 -19.672 1.00 35.34 177 PRO A CA 1
ATOM 1349 C C . PRO A 1 177 ? -10.148 17.522 -18.918 1.00 35.34 177 PRO A C 1
ATOM 1351 O O . PRO A 1 177 ? -10.724 17.298 -17.826 1.00 35.34 177 PRO A O 1
#

Sequence (177 aa):
RINRPDASDATEIFGLYLTDDLPLDPHEVAKHGSADATLAAMISAAVAQLYARTSANAYVAATLDQGINTADNPRLHEETLYRGDFVSGAVIRNIVDRAKKYAIKEHLSYTSSPPTGIAHEPQPEGITTRHLLEAVRAEFEDQVELPPLPDVEDALTVRGIRGRILSITPPHTATTP

pLDDT: mean 87.93, std 13.56, range [29.97, 98.31]

Foldseek 3Di:
DDAADALVSQLVLLPVLQDLPFWAFVVLCVVQVHSVSSSSVLSNLLSCLQQPPDLLFFFKWWWFQPPDDDPVDHRIDIDTDGSNLLHHSVLSVQLSVQLQVVLVVQQVVVVVDPPDVDPDDPRGTGGHSVSSSVSSSVSVVVVNDHDDPVSVVSSCVVVVHDGDTPDMDGPPNPPDD

Organism: NCBI:txid2047

Radius of gyration: 20.28 Å; chains: 1; bounding box: 45×35×59 Å

Secondary structure (DSSP, 8-state):
-PPPP-HHHHHHHHHTTS-TTS-B-HHHHHHHSSHHHHHHHHHHHHHHHHH--SGGGEEEEEEEE-SS-BTTB-SEEEEEEEGGGG--HHHHHHHHHHHHHHHHHHHHHHHTS---SS---PPP-SB-HHHHHHHHHHHHHH--SPPPHHHHHHHHHHTT--SEEEEEE--------